Protein AF-A0A6G1LC48-F1 (afdb_monomer_lite)

pLDDT: mean 79.86, std 14.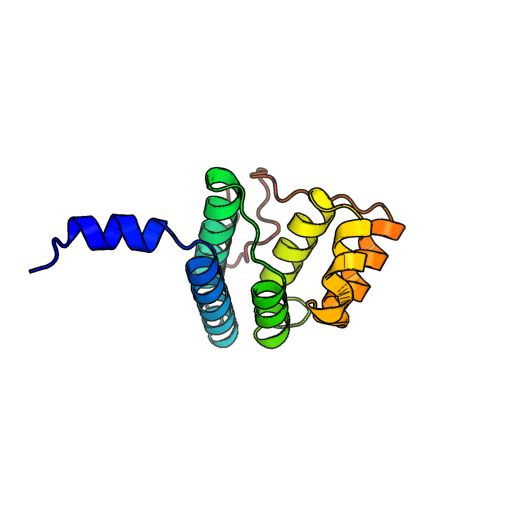96, range [42.22, 97.5]

Radius of gyration: 15.82 Å; chains: 1; bounding box: 34×45×38 Å

Structure (mmCIF, N/CA/C/O backbone):
data_AF-A0A6G1LC48-F1
#
_entry.id   AF-A0A6G1LC48-F1
#
loop_
_atom_site.group_PDB
_atom_site.id
_atom_site.type_symbol
_atom_site.label_atom_id
_atom_site.label_alt_id
_atom_site.label_comp_id
_atom_site.label_asym_id
_atom_site.label_entity_id
_atom_site.label_seq_id
_atom_site.pdbx_PDB_ins_code
_atom_site.Cartn_x
_atom_site.Cartn_y
_atom_site.Cartn_z
_atom_site.occupancy
_atom_site.B_iso_or_equiv
_atom_site.auth_seq_id
_atom_site.auth_comp_id
_atom_site.auth_asym_id
_atom_site.auth_atom_id
_atom_site.pdbx_PDB_model_num
ATOM 1 N N . MET A 1 1 ? -14.489 -32.997 -16.601 1.00 46.41 1 MET A N 1
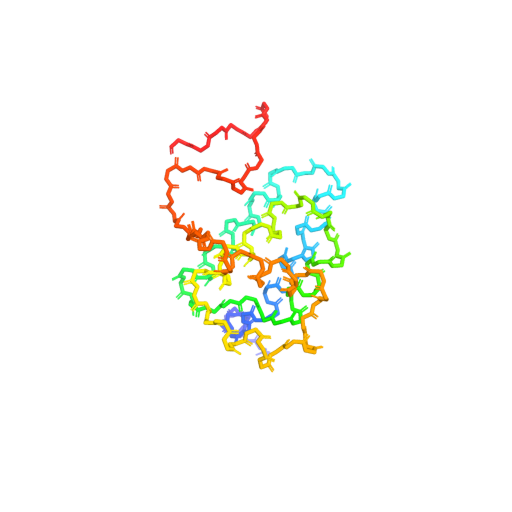ATOM 2 C CA . MET A 1 1 ? -14.779 -32.468 -15.253 1.00 46.41 1 MET A CA 1
ATOM 3 C C . MET A 1 1 ? -13.452 -32.015 -14.682 1.00 46.41 1 MET A C 1
ATOM 5 O O . MET A 1 1 ? -12.552 -32.836 -14.614 1.00 46.41 1 MET A O 1
ATOM 9 N N . MET A 1 2 ? -13.284 -30.717 -14.432 1.00 42.22 2 MET A N 1
ATOM 10 C CA . MET A 1 2 ? -12.080 -30.188 -13.779 1.00 42.22 2 MET A CA 1
ATOM 11 C C . MET A 1 2 ? -12.140 -30.540 -12.291 1.00 42.22 2 MET A C 1
ATOM 13 O O . MET A 1 2 ? -13.191 -30.349 -11.679 1.00 42.22 2 MET A O 1
ATOM 17 N N . ASN A 1 3 ? -11.050 -31.077 -11.741 1.00 51.41 3 ASN A N 1
ATOM 18 C CA . ASN A 1 3 ? -10.941 -31.376 -10.317 1.00 51.41 3 ASN A CA 1
ATOM 19 C C . ASN A 1 3 ? -10.967 -30.072 -9.517 1.00 51.41 3 ASN A C 1
ATOM 21 O O . ASN A 1 3 ? -10.304 -29.102 -9.872 1.00 51.41 3 ASN A O 1
ATOM 25 N N . VAL A 1 4 ? -11.727 -30.059 -8.425 1.00 53.50 4 VAL A N 1
ATOM 26 C CA . VAL A 1 4 ? -11.834 -28.909 -7.511 1.00 53.50 4 VAL A CA 1
ATOM 27 C C . VAL A 1 4 ? -10.473 -28.578 -6.872 1.00 53.50 4 VAL A C 1
ATOM 29 O O . VAL A 1 4 ? -10.201 -27.423 -6.572 1.00 53.50 4 VAL A O 1
ATOM 32 N N . GLU A 1 5 ? -9.581 -29.565 -6.766 1.00 51.72 5 GLU A N 1
ATOM 33 C CA . GLU A 1 5 ? -8.204 -29.402 -6.278 1.00 51.72 5 GLU A CA 1
ATOM 34 C C . GLU A 1 5 ? -7.291 -28.654 -7.276 1.00 51.72 5 GLU A C 1
ATOM 36 O O . GLU A 1 5 ? -6.430 -27.887 -6.856 1.00 51.72 5 GLU A O 1
ATOM 41 N N . ASP A 1 6 ? -7.533 -28.766 -8.591 1.00 44.66 6 ASP A N 1
ATOM 42 C CA . ASP A 1 6 ? -6.769 -28.038 -9.626 1.00 44.66 6 ASP A CA 1
ATOM 43 C C . ASP A 1 6 ? -7.159 -26.548 -9.717 1.00 44.66 6 ASP A C 1
ATOM 45 O O . ASP A 1 6 ? -6.423 -25.732 -10.283 1.00 44.66 6 ASP A O 1
ATOM 49 N N . ILE A 1 7 ? -8.336 -26.181 -9.196 1.00 51.00 7 ILE A N 1
ATOM 50 C CA . ILE A 1 7 ? -8.807 -24.789 -9.138 1.00 51.00 7 ILE A CA 1
ATOM 51 C C . ILE A 1 7 ? -8.029 -24.034 -8.051 1.00 51.00 7 ILE A C 1
ATOM 53 O O . ILE A 1 7 ? -7.533 -22.938 -8.311 1.00 51.00 7 ILE A O 1
ATOM 57 N N . ASP A 1 8 ? -7.821 -24.663 -6.891 1.00 50.53 8 ASP A N 1
ATOM 58 C CA . ASP A 1 8 ? -7.096 -24.077 -5.754 1.00 50.53 8 ASP A CA 1
ATOM 59 C C . ASP A 1 8 ? -5.601 -23.852 -6.070 1.00 50.53 8 ASP A C 1
ATOM 61 O O . ASP A 1 8 ? -4.980 -22.883 -5.629 1.00 50.53 8 ASP A O 1
ATOM 65 N N . GLU A 1 9 ? -5.005 -24.692 -6.921 1.00 47.47 9 GLU A N 1
ATOM 66 C CA . GLU A 1 9 ? -3.600 -24.548 -7.314 1.00 47.47 9 GLU A CA 1
ATOM 67 C C . GLU A 1 9 ? -3.381 -23.486 -8.407 1.00 47.47 9 GLU A C 1
ATOM 69 O O . GLU A 1 9 ? -2.336 -22.834 -8.428 1.00 47.47 9 GLU A O 1
ATOM 74 N N . LYS A 1 10 ? -4.376 -23.239 -9.273 1.00 43.09 10 LYS A N 1
ATOM 75 C CA . LYS A 1 10 ? -4.351 -22.160 -10.280 1.00 43.09 10 LYS A CA 1
ATOM 76 C C . LYS A 1 10 ? -4.722 -20.791 -9.716 1.00 43.09 10 LYS A C 1
ATOM 78 O O . LYS A 1 10 ? -4.160 -19.789 -10.156 1.00 43.09 10 LYS A O 1
ATOM 83 N N . GLU A 1 11 ? -5.594 -20.712 -8.717 1.00 46.28 11 GLU A N 1
ATOM 84 C CA . GLU A 1 11 ? -5.867 -19.446 -8.021 1.00 46.28 11 GLU A CA 1
ATOM 85 C C . GLU A 1 11 ? -4.668 -18.988 -7.171 1.00 46.28 11 GLU A C 1
ATOM 87 O O . GLU A 1 11 ? -4.404 -17.788 -7.058 1.00 46.28 11 GLU A O 1
ATOM 92 N N . ARG A 1 12 ? -3.824 -19.923 -6.707 1.00 50.62 12 ARG A N 1
ATOM 93 C CA . ARG A 1 12 ? -2.487 -19.614 -6.160 1.00 50.62 12 ARG A CA 1
ATOM 94 C C . ARG A 1 12 ? -1.494 -19.065 -7.199 1.00 50.62 12 ARG A C 1
ATOM 96 O O . ARG A 1 12 ? -0.459 -18.528 -6.807 1.00 50.62 12 ARG A O 1
ATOM 103 N N . GLN A 1 13 ? -1.766 -19.171 -8.504 1.00 53.62 13 GLN A N 1
ATOM 104 C CA . GLN A 1 13 ? -0.789 -18.865 -9.563 1.00 53.6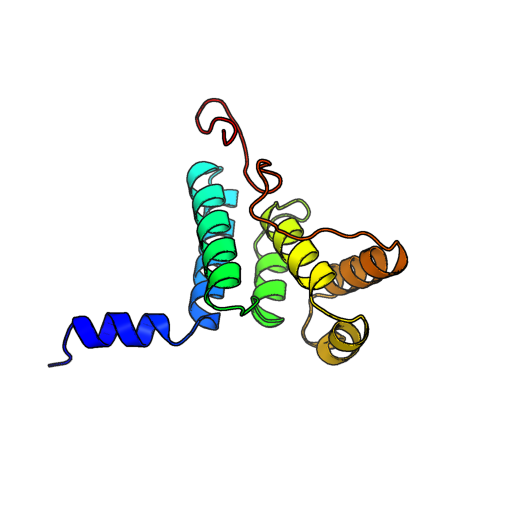2 13 GLN A CA 1
ATOM 105 C C . GLN A 1 13 ? -0.794 -17.411 -10.064 1.00 53.62 13 GLN A C 1
ATOM 107 O O . GLN A 1 13 ? 0.169 -17.021 -10.729 1.00 53.62 13 GLN A O 1
ATOM 112 N N . CYS A 1 14 ? -1.771 -16.560 -9.709 1.00 62.12 14 CYS A N 1
ATOM 113 C CA . CYS A 1 14 ? -1.751 -15.144 -10.118 1.00 62.12 14 CYS A CA 1
ATOM 114 C C . CYS A 1 14 ? -1.880 -14.149 -8.945 1.00 62.12 14 CYS A C 1
ATOM 116 O O . CYS A 1 14 ? -2.956 -13.603 -8.694 1.00 62.12 14 CYS A O 1
ATOM 118 N N . PRO A 1 15 ? -0.764 -13.839 -8.257 1.00 67.31 15 PRO A N 1
ATOM 119 C CA . PRO A 1 15 ? -0.697 -12.819 -7.204 1.00 67.31 15 PRO A CA 1
ATOM 120 C C . PRO A 1 15 ? -1.273 -11.458 -7.619 1.00 67.31 15 PRO A C 1
ATOM 122 O O . PRO A 1 15 ? -1.872 -10.772 -6.802 1.00 67.31 15 PRO A O 1
ATOM 125 N N . THR A 1 16 ? -1.189 -11.101 -8.902 1.00 71.19 16 THR A N 1
ATOM 126 C CA . THR A 1 16 ? -1.746 -9.861 -9.460 1.00 71.19 16 THR A CA 1
ATOM 127 C C . THR A 1 16 ? -3.272 -9.781 -9.335 1.00 71.19 16 THR A C 1
ATOM 129 O O . THR A 1 16 ? -3.800 -8.765 -8.884 1.00 71.19 16 THR A O 1
ATOM 132 N N . LEU A 1 17 ? -3.989 -10.863 -9.674 1.00 75.88 17 LEU A N 1
ATOM 133 C CA . LEU A 1 17 ? -5.450 -10.933 -9.521 1.00 75.88 17 LEU A CA 1
ATOM 134 C C . LEU A 1 17 ? -5.852 -10.906 -8.044 1.00 75.88 17 LEU A C 1
ATOM 136 O O . LEU A 1 17 ? -6.831 -10.258 -7.678 1.00 75.88 17 LEU A O 1
ATOM 140 N N . ARG A 1 18 ? -5.054 -11.555 -7.188 1.00 86.56 18 ARG A N 1
ATOM 141 C CA . ARG A 1 18 ? -5.290 -11.577 -5.743 1.00 86.56 18 ARG A CA 1
ATOM 142 C C . ARG A 1 18 ? -5.121 -10.192 -5.115 1.00 86.56 18 ARG A C 1
ATOM 144 O O . ARG A 1 18 ? -5.979 -9.780 -4.341 1.00 86.56 18 ARG A O 1
ATOM 151 N N . HIS A 1 19 ? -4.085 -9.441 -5.491 1.00 91.19 19 HIS A N 1
ATOM 152 C CA . HIS A 1 19 ? -3.908 -8.063 -5.025 1.00 91.19 19 HIS A CA 1
ATOM 153 C C . HIS A 1 19 ? -5.053 -7.159 -5.446 1.00 91.19 19 HIS A C 1
ATOM 155 O O . HIS A 1 19 ? -5.561 -6.407 -4.621 1.00 91.19 19 HIS A O 1
ATOM 161 N N . ARG A 1 20 ? -5.496 -7.260 -6.703 1.00 93.19 20 ARG A N 1
ATOM 162 C CA . ARG A 1 20 ? -6.646 -6.491 -7.178 1.00 93.19 20 ARG A CA 1
ATOM 163 C C . ARG A 1 20 ? -7.889 -6.748 -6.325 1.00 93.19 20 ARG A C 1
ATOM 165 O O . ARG A 1 20 ? -8.473 -5.795 -5.822 1.00 93.19 20 ARG A O 1
ATOM 172 N N . ALA A 1 21 ? -8.248 -8.016 -6.121 1.00 94.31 21 ALA A N 1
ATOM 173 C CA . ALA A 1 21 ? -9.415 -8.383 -5.323 1.00 94.31 21 ALA A CA 1
ATOM 174 C C . ALA A 1 21 ? -9.312 -7.876 -3.873 1.00 94.31 21 ALA A C 1
ATOM 176 O O . ALA A 1 21 ? -10.287 -7.368 -3.326 1.00 94.31 21 ALA A O 1
ATOM 177 N N . LEU A 1 22 ? -8.126 -7.959 -3.261 1.00 95.25 22 LEU A N 1
ATOM 178 C CA . LEU A 1 22 ? -7.893 -7.443 -1.909 1.00 95.25 22 LEU A CA 1
ATOM 179 C C . LEU A 1 22 ? -8.005 -5.915 -1.849 1.00 95.25 22 LEU A C 1
ATOM 181 O O . LEU A 1 22 ? -8.604 -5.384 -0.924 1.00 95.25 22 LEU A O 1
ATOM 185 N N . ILE A 1 23 ? -7.495 -5.190 -2.842 1.00 95.88 23 ILE A N 1
ATOM 186 C CA . ILE A 1 23 ? -7.620 -3.726 -2.901 1.00 95.88 23 ILE A CA 1
ATOM 187 C C . ILE A 1 23 ? -9.089 -3.308 -3.032 1.00 95.88 23 ILE A C 1
ATOM 189 O O . ILE A 1 23 ? -9.545 -2.418 -2.313 1.00 95.88 23 ILE A O 1
ATOM 193 N N . GLU A 1 24 ? -9.843 -3.971 -3.910 1.00 96.62 24 GLU A N 1
ATOM 194 C CA . GLU A 1 24 ? -11.277 -3.725 -4.087 1.00 96.62 24 GLU A CA 1
ATOM 195 C C . GLU A 1 24 ? -12.060 -4.041 -2.799 1.00 96.62 24 GLU A C 1
ATOM 197 O O . GLU A 1 24 ? -12.915 -3.254 -2.384 1.00 96.62 24 GLU A O 1
ATOM 202 N N . LEU A 1 25 ? -11.722 -5.143 -2.117 1.00 97.38 25 LEU A N 1
ATOM 203 C CA . LEU A 1 25 ? -12.316 -5.529 -0.835 1.00 97.38 25 LEU A CA 1
ATOM 204 C C . LEU A 1 25 ? -12.009 -4.513 0.271 1.00 97.38 25 LEU A C 1
ATOM 206 O O . LEU A 1 25 ? -12.909 -4.138 1.024 1.00 97.38 25 LEU A O 1
ATOM 210 N N . TYR A 1 26 ? -10.768 -4.027 0.345 1.00 97.50 26 TYR A N 1
ATOM 211 C CA . TYR A 1 26 ? -10.377 -2.991 1.297 1.00 97.50 26 TYR A CA 1
ATOM 212 C C . TYR A 1 26 ? -11.188 -1.713 1.077 1.00 97.50 26 TYR A C 1
ATOM 214 O O . TYR A 1 26 ? -11.744 -1.161 2.025 1.00 97.50 26 TYR A O 1
ATOM 222 N N . ALA A 1 27 ? -11.284 -1.248 -0.171 1.00 96.94 27 ALA A N 1
ATOM 223 C CA . ALA A 1 27 ? -12.032 -0.042 -0.512 1.00 96.94 27 ALA A CA 1
ATOM 224 C C . ALA A 1 27 ? -13.527 -0.180 -0.185 1.00 96.94 27 ALA A C 1
ATOM 226 O O . ALA A 1 27 ? -14.154 0.759 0.312 1.00 96.94 27 ALA A O 1
ATOM 227 N N . LEU A 1 28 ? -14.099 -1.366 -0.416 1.00 97.44 28 LEU A N 1
ATOM 228 C CA . LEU A 1 28 ? -15.468 -1.674 -0.018 1.00 97.44 28 LEU A CA 1
ATOM 229 C C . LEU A 1 28 ? -15.632 -1.575 1.504 1.00 97.44 28 LEU A C 1
ATOM 231 O O . LEU A 1 28 ? -16.544 -0.904 1.982 1.00 97.44 28 LEU A O 1
ATOM 235 N N . ALA A 1 29 ? -14.727 -2.195 2.259 1.00 96.50 29 ALA A N 1
ATOM 236 C CA . ALA A 1 29 ? -14.731 -2.167 3.715 1.00 96.50 29 ALA A CA 1
ATOM 237 C C . ALA A 1 29 ? -14.562 -0.740 4.272 1.00 96.50 29 ALA A C 1
ATOM 239 O O . ALA A 1 29 ? -15.276 -0.357 5.197 1.00 96.50 29 ALA A O 1
ATOM 240 N N . GLU A 1 30 ? -13.700 0.082 3.664 1.00 95.44 30 GLU A N 1
ATOM 241 C CA . GLU A 1 30 ? -13.542 1.506 3.996 1.00 95.44 30 GLU A CA 1
ATOM 242 C C . GLU A 1 30 ? -14.856 2.272 3.807 1.00 95.44 30 GLU A C 1
ATOM 244 O O . GLU A 1 30 ? -15.279 3.011 4.696 1.00 95.44 30 GLU A O 1
ATOM 249 N N . LYS A 1 31 ? -15.558 2.037 2.693 1.00 96.06 31 LYS A N 1
ATOM 250 C CA . LYS A 1 31 ? -16.845 2.679 2.398 1.00 96.06 31 LYS A CA 1
ATOM 251 C C . LYS A 1 31 ? -17.950 2.311 3.395 1.00 96.06 31 LYS A C 1
ATOM 253 O O . LYS A 1 31 ? -18.807 3.148 3.672 1.00 96.06 31 LYS A O 1
ATOM 258 N N . TYR A 1 32 ? -17.946 1.084 3.917 1.00 96.19 32 TYR A N 1
ATOM 259 C CA . TYR A 1 32 ? -18.913 0.624 4.922 1.00 96.19 32 TYR A CA 1
ATOM 260 C C . TYR A 1 32 ? -18.460 0.856 6.371 1.00 96.19 32 TYR A C 1
ATOM 262 O O . TYR A 1 32 ? -19.222 0.573 7.292 1.00 96.19 32 TYR A O 1
ATOM 270 N N . GLY A 1 33 ? -17.249 1.379 6.591 1.00 93.38 33 GLY A N 1
ATOM 271 C CA . GLY A 1 33 ? -16.693 1.568 7.932 1.00 93.38 33 GLY A CA 1
ATOM 272 C C . GLY A 1 33 ? -16.317 0.263 8.644 1.00 93.38 33 GLY A C 1
ATOM 273 O O . GLY A 1 33 ? -16.156 0.261 9.862 1.00 93.38 33 GLY A O 1
ATOM 274 N N . ASP A 1 34 ? -16.148 -0.842 7.914 1.00 94.12 34 ASP A N 1
ATOM 275 C CA . ASP A 1 34 ? -15.795 -2.146 8.479 1.00 94.12 34 ASP A CA 1
ATOM 276 C C . ASP A 1 34 ? -14.280 -2.215 8.741 1.00 94.12 34 ASP A C 1
ATOM 278 O O . ASP A 1 34 ? -13.461 -2.495 7.860 1.00 94.12 34 ASP A O 1
ATOM 282 N N . SER A 1 35 ? -13.872 -1.886 9.969 1.00 92.44 35 SER A N 1
ATOM 283 C CA . SER A 1 35 ? -12.465 -1.944 10.388 1.00 92.44 35 SER A CA 1
ATOM 284 C C . SER A 1 35 ? -11.930 -3.375 10.482 1.00 92.44 35 SER A C 1
ATOM 286 O O . SER A 1 35 ? -10.755 -3.598 10.195 1.00 92.44 35 SER A O 1
ATOM 288 N N . ARG A 1 36 ? -12.772 -4.363 10.819 1.00 90.75 36 ARG A N 1
ATOM 289 C CA . ARG A 1 36 ? -12.364 -5.776 10.896 1.00 90.75 36 ARG A CA 1
ATOM 290 C C . ARG A 1 36 ? -11.963 -6.293 9.528 1.00 90.75 36 ARG A C 1
ATOM 292 O O . ARG A 1 36 ? -10.891 -6.876 9.386 1.00 90.75 36 ARG A O 1
ATOM 299 N N . LEU A 1 37 ? -12.794 -6.035 8.523 1.00 93.56 37 LEU A N 1
ATOM 300 C CA . LEU A 1 37 ? -12.531 -6.461 7.157 1.00 93.56 37 LEU A CA 1
ATOM 301 C C . LEU A 1 37 ? -11.336 -5.718 6.549 1.00 93.56 37 LEU A C 1
ATOM 303 O O . LEU A 1 37 ? -10.508 -6.347 5.889 1.00 93.56 37 LEU A O 1
ATOM 307 N N . ARG A 1 38 ? -11.178 -4.413 6.819 1.00 94.44 38 ARG A N 1
ATOM 308 C CA . ARG A 1 38 ? -9.972 -3.664 6.416 1.00 94.44 38 ARG A CA 1
ATOM 309 C C . ARG A 1 38 ? -8.700 -4.265 7.000 1.00 94.44 38 ARG A C 1
ATOM 311 O O . ARG A 1 38 ? -7.740 -4.469 6.260 1.00 94.44 38 ARG A O 1
ATOM 318 N N . ASN A 1 39 ? -8.704 -4.592 8.291 1.00 91.88 39 ASN A N 1
ATOM 319 C CA . ASN A 1 39 ? -7.543 -5.184 8.951 1.00 91.88 39 ASN A CA 1
ATOM 320 C C . ASN A 1 39 ? -7.233 -6.580 8.405 1.00 91.88 39 ASN A C 1
ATOM 322 O O . ASN A 1 39 ? -6.107 -6.827 7.992 1.00 91.88 39 ASN A O 1
ATOM 326 N N . ALA A 1 40 ? -8.243 -7.445 8.275 1.00 91.25 40 ALA A N 1
ATOM 327 C CA . ALA A 1 40 ? -8.063 -8.770 7.682 1.00 91.25 40 ALA A CA 1
ATOM 328 C C . ALA A 1 40 ? -7.520 -8.697 6.243 1.00 91.25 40 ALA A C 1
ATOM 330 O O . ALA A 1 40 ? -6.721 -9.533 5.820 1.00 91.25 40 ALA A O 1
ATOM 331 N N . THR A 1 41 ? -7.931 -7.683 5.480 1.00 93.81 41 THR A N 1
ATOM 332 C CA . THR A 1 41 ? -7.430 -7.459 4.120 1.00 93.81 41 THR A CA 1
ATOM 333 C C . THR A 1 41 ? -5.967 -7.011 4.122 1.00 93.81 41 THR A C 1
ATOM 335 O O . THR A 1 41 ? -5.182 -7.504 3.315 1.00 93.81 41 THR A O 1
ATOM 338 N N . ILE A 1 42 ? -5.578 -6.129 5.049 1.00 92.00 42 ILE A N 1
ATOM 339 C CA . ILE A 1 42 ? -4.177 -5.736 5.260 1.00 92.00 42 ILE A CA 1
ATOM 340 C C . ILE A 1 42 ? -3.318 -6.949 5.623 1.00 92.00 42 ILE A C 1
ATOM 342 O O . ILE A 1 42 ? -2.268 -7.134 5.009 1.00 92.00 42 ILE A O 1
ATOM 346 N N . ASP A 1 43 ? -3.778 -7.791 6.552 1.00 89.12 43 ASP A N 1
ATOM 347 C CA . ASP A 1 43 ? -3.080 -9.020 6.938 1.00 89.12 43 ASP A CA 1
ATOM 348 C C . ASP A 1 43 ? -2.830 -9.918 5.721 1.00 89.12 43 ASP A C 1
ATOM 350 O O . ASP A 1 43 ? -1.704 -10.354 5.493 1.00 89.12 43 ASP A O 1
ATOM 354 N N . ASN A 1 44 ? -3.850 -10.119 4.880 1.00 89.31 44 ASN A N 1
ATOM 355 C CA . ASN A 1 44 ? -3.729 -10.924 3.663 1.00 89.31 44 ASN A CA 1
ATOM 356 C C . ASN A 1 44 ? -2.734 -10.332 2.655 1.00 89.31 44 ASN A C 1
ATOM 358 O O . ASN A 1 44 ? -1.990 -11.081 2.023 1.00 89.31 44 ASN A O 1
ATOM 362 N N . ILE A 1 45 ? -2.705 -9.006 2.488 1.00 89.88 45 ILE A N 1
ATOM 363 C CA . ILE A 1 45 ? -1.719 -8.348 1.620 1.00 89.88 45 ILE A CA 1
ATOM 364 C C . ILE A 1 45 ? -0.313 -8.585 2.179 1.00 89.88 45 ILE A C 1
ATOM 366 O O . ILE A 1 45 ? 0.545 -9.092 1.464 1.00 89.88 45 ILE A O 1
ATOM 370 N N . ILE A 1 46 ? -0.084 -8.301 3.466 1.00 86.69 46 ILE A N 1
ATOM 371 C CA . ILE A 1 46 ? 1.219 -8.506 4.119 1.00 86.69 46 ILE A CA 1
ATOM 372 C C . ILE A 1 46 ? 1.662 -9.971 4.023 1.00 86.69 46 ILE A C 1
ATOM 374 O O . ILE A 1 46 ? 2.844 -10.237 3.799 1.00 86.69 46 ILE A O 1
ATOM 378 N N . GLU A 1 47 ? 0.737 -10.916 4.176 1.00 84.50 47 GLU A N 1
ATOM 379 C CA . GLU A 1 47 ? 1.002 -12.345 4.047 1.00 84.50 47 GLU A CA 1
ATOM 380 C C . GLU A 1 47 ? 1.493 -12.691 2.635 1.00 84.50 47 GLU A C 1
ATOM 382 O O . GLU A 1 47 ? 2.559 -13.297 2.486 1.00 84.50 47 GLU A O 1
ATOM 387 N N . ILE A 1 48 ? 0.784 -12.249 1.590 1.00 83.75 48 ILE A N 1
ATOM 388 C CA . ILE A 1 48 ? 1.209 -12.467 0.199 1.00 83.75 48 ILE A CA 1
ATOM 389 C C . ILE A 1 48 ? 2.597 -11.867 -0.031 1.00 83.75 48 ILE A C 1
ATOM 391 O O . ILE A 1 48 ? 3.459 -12.535 -0.601 1.00 83.75 48 ILE A O 1
ATOM 395 N N . GLU A 1 49 ? 2.860 -10.664 0.475 1.00 81.31 49 GLU A N 1
ATOM 396 C CA . GLU A 1 49 ? 4.174 -10.036 0.345 1.00 81.31 49 GLU A CA 1
ATOM 397 C C . GLU A 1 49 ? 5.282 -10.830 1.035 1.00 81.31 49 GLU A C 1
ATOM 399 O O . GLU A 1 49 ? 6.349 -11.070 0.462 1.00 81.31 49 GLU A O 1
ATOM 404 N N . CYS A 1 50 ? 5.040 -11.270 2.268 1.00 79.31 50 CYS A N 1
ATOM 405 C CA . CYS A 1 50 ? 6.038 -11.985 3.053 1.00 79.31 50 CYS A CA 1
ATOM 406 C C . CYS A 1 50 ? 6.345 -13.368 2.467 1.00 79.31 50 CYS A C 1
ATOM 408 O O . CYS A 1 50 ? 7.512 -13.771 2.442 1.00 79.31 50 CYS A O 1
ATOM 410 N N . PHE A 1 51 ? 5.326 -14.086 1.984 1.00 76.62 51 PHE A N 1
ATOM 411 C CA . PHE A 1 51 ? 5.479 -15.454 1.489 1.00 76.62 51 PHE A CA 1
ATOM 412 C C . PHE A 1 51 ? 5.810 -15.524 -0.003 1.00 76.62 51 PHE A C 1
ATOM 414 O O . PHE A 1 51 ? 6.710 -16.271 -0.392 1.00 76.62 51 PHE A O 1
ATOM 421 N N . ALA A 1 52 ? 5.126 -14.748 -0.844 1.00 74.12 52 ALA A N 1
ATOM 422 C CA . ALA A 1 52 ? 5.323 -14.772 -2.292 1.00 74.12 52 ALA A CA 1
ATOM 423 C C . ALA A 1 52 ? 6.421 -13.811 -2.771 1.00 74.12 52 ALA A C 1
ATOM 425 O O . ALA A 1 52 ? 6.880 -13.957 -3.905 1.00 74.12 52 ALA A O 1
ATOM 426 N N . LYS A 1 53 ? 6.862 -12.855 -1.933 1.00 75.19 53 LYS A N 1
ATOM 427 C CA . LYS A 1 53 ? 7.831 -11.800 -2.293 1.00 75.19 53 LYS A CA 1
ATOM 428 C C . LYS A 1 53 ? 7.436 -11.052 -3.570 1.00 75.19 53 LYS A C 1
ATOM 430 O O . LYS A 1 53 ? 8.286 -10.772 -4.417 1.00 75.19 53 LYS A O 1
ATOM 435 N N . ARG A 1 54 ? 6.141 -10.798 -3.748 1.00 77.75 54 ARG A N 1
ATOM 436 C CA . ARG A 1 54 ? 5.598 -10.121 -4.925 1.00 77.75 54 ARG A CA 1
ATOM 437 C C . ARG A 1 54 ? 4.706 -8.986 -4.479 1.00 77.75 54 ARG A C 1
ATOM 439 O O . ARG A 1 54 ? 3.629 -9.288 -3.997 1.00 77.75 54 ARG A O 1
ATOM 446 N N . PHE A 1 55 ? 5.139 -7.766 -4.779 1.00 80.62 55 PHE A N 1
ATOM 447 C CA . PHE A 1 55 ? 4.410 -6.531 -4.512 1.00 80.62 55 PHE A CA 1
ATOM 448 C C . PHE A 1 55 ? 3.226 -6.338 -5.467 1.00 80.62 55 PHE A C 1
ATOM 450 O O . PHE A 1 55 ? 3.259 -6.861 -6.593 1.00 80.62 55 PHE A O 1
ATOM 457 N N . PRO A 1 56 ? 2.181 -5.580 -5.081 1.00 86.50 56 PRO A N 1
ATOM 458 C CA . PRO A 1 56 ? 1.130 -5.187 -6.009 1.00 86.50 56 PRO A CA 1
ATOM 459 C C . PRO A 1 56 ? 1.765 -4.286 -7.058 1.00 86.50 56 PRO A C 1
ATOM 461 O O . PRO A 1 56 ? 2.419 -3.325 -6.684 1.00 86.50 56 PRO A O 1
ATOM 464 N N . GLY A 1 57 ? 1.603 -4.594 -8.344 1.00 86.56 57 GLY A N 1
ATOM 465 C CA . GLY A 1 57 ? 2.242 -3.833 -9.416 1.00 86.56 57 GLY A CA 1
ATOM 466 C C . GLY A 1 57 ? 1.685 -2.410 -9.570 1.00 86.56 57 GLY A C 1
ATOM 467 O O . GLY A 1 57 ? 0.698 -2.057 -8.916 1.00 86.56 57 GLY A O 1
ATOM 468 N N . PRO A 1 58 ? 2.265 -1.598 -10.477 1.00 85.75 58 PRO A N 1
ATOM 469 C CA . PRO A 1 58 ? 1.851 -0.210 -10.701 1.00 85.75 58 PRO A CA 1
ATOM 470 C C . PRO A 1 58 ? 0.342 -0.034 -10.920 1.00 85.75 58 PRO A C 1
ATOM 472 O O . PRO A 1 58 ? -0.274 0.827 -10.298 1.00 85.75 58 PRO A O 1
ATOM 475 N N . GLU A 1 59 ? -0.278 -0.917 -11.711 1.00 87.81 59 GLU A N 1
ATOM 476 C CA . GLU A 1 59 ? -1.726 -0.913 -11.955 1.00 87.81 59 GLU A CA 1
ATOM 477 C C . GLU A 1 59 ? -2.528 -1.092 -10.655 1.00 87.81 59 GLU A C 1
ATOM 479 O O . GLU A 1 59 ? -3.504 -0.382 -10.412 1.00 87.81 59 GLU A O 1
ATOM 484 N N . GLN A 1 60 ? -2.110 -2.017 -9.787 1.00 90.81 60 GLN A N 1
ATOM 485 C CA . GLN A 1 60 ? -2.778 -2.269 -8.511 1.00 90.81 60 GLN A CA 1
ATOM 486 C C . GLN A 1 60 ? -2.582 -1.095 -7.545 1.00 90.81 60 GLN A C 1
ATOM 488 O O . GLN A 1 60 ? -3.526 -0.687 -6.871 1.00 90.81 60 GLN A O 1
ATOM 493 N N . VAL A 1 61 ? -1.393 -0.493 -7.510 1.00 90.69 61 VAL A N 1
ATOM 494 C CA . VAL A 1 61 ? -1.149 0.729 -6.731 1.00 90.69 61 VAL A CA 1
ATOM 495 C C . VAL A 1 61 ? -2.033 1.877 -7.221 1.00 90.69 61 VAL A C 1
ATOM 497 O O . VAL A 1 61 ? -2.675 2.549 -6.413 1.00 90.69 61 VAL A O 1
ATOM 500 N N . GLY A 1 62 ? -2.124 2.067 -8.539 1.00 89.69 62 GLY A N 1
ATOM 501 C CA . GLY A 1 62 ? -3.013 3.046 -9.156 1.00 89.69 62 GLY A CA 1
ATOM 502 C C . GLY A 1 62 ? -4.471 2.811 -8.764 1.00 89.69 62 GLY A C 1
ATOM 503 O O . GLY A 1 62 ? -5.156 3.748 -8.354 1.00 89.69 62 GLY A O 1
ATOM 504 N N . LEU A 1 63 ? -4.921 1.554 -8.788 1.00 92.00 63 LEU A N 1
ATOM 505 C CA . LEU A 1 63 ? -6.259 1.173 -8.343 1.00 92.00 63 LEU A CA 1
ATOM 506 C C . LEU A 1 63 ? -6.497 1.533 -6.868 1.00 92.00 63 LEU A C 1
ATOM 508 O O . LEU A 1 63 ? -7.508 2.155 -6.542 1.00 92.00 63 LEU A O 1
ATOM 512 N N . ALA A 1 64 ? -5.554 1.219 -5.976 1.00 93.56 64 ALA A N 1
ATOM 513 C CA . ALA A 1 64 ? -5.656 1.582 -4.563 1.00 93.56 64 ALA A CA 1
ATOM 514 C C . ALA A 1 64 ? -5.752 3.105 -4.377 1.00 93.56 64 ALA A C 1
ATOM 516 O O . ALA A 1 64 ? -6.586 3.581 -3.600 1.00 93.56 64 ALA A O 1
ATOM 517 N N . CYS A 1 65 ? -4.970 3.881 -5.134 1.00 92.12 65 CYS A N 1
ATOM 518 C CA . CYS A 1 65 ? -5.036 5.342 -5.138 1.00 92.12 65 CYS A CA 1
ATOM 519 C C . CYS A 1 65 ? -6.327 5.921 -5.739 1.00 92.12 65 CYS A C 1
ATOM 521 O O . CYS A 1 65 ? -6.666 7.067 -5.448 1.00 92.12 65 CYS A O 1
ATOM 523 N N . GLN A 1 66 ? -7.067 5.170 -6.548 1.00 92.50 66 GLN A N 1
ATOM 524 C CA . GLN A 1 66 ? -8.363 5.614 -7.067 1.00 92.50 66 GLN A CA 1
ATOM 525 C C . GLN A 1 66 ? -9.513 5.263 -6.120 1.00 92.50 66 GLN A C 1
ATOM 527 O O . GLN A 1 66 ? -10.455 6.039 -5.982 1.00 92.50 66 GLN A O 1
ATOM 532 N N . MET A 1 67 ? -9.445 4.099 -5.470 1.00 95.00 67 MET A N 1
ATOM 533 C CA . MET A 1 67 ? -10.586 3.534 -4.745 1.00 95.00 67 MET A CA 1
ATOM 534 C C . MET A 1 67 ? -10.648 3.885 -3.255 1.00 95.00 67 MET A C 1
ATOM 536 O O . MET A 1 67 ? -11.718 3.793 -2.659 1.00 95.00 67 MET A O 1
ATOM 540 N N . THR A 1 68 ? -9.526 4.259 -2.642 1.00 94.88 68 THR A N 1
ATOM 541 C CA . THR A 1 68 ? -9.446 4.529 -1.192 1.00 94.88 68 THR A CA 1
ATOM 542 C C . THR A 1 68 ? -9.339 6.023 -0.894 1.00 94.88 68 THR A C 1
ATOM 544 O O . THR A 1 68 ? -9.166 6.823 -1.811 1.00 94.88 68 THR A O 1
ATOM 547 N N . SER A 1 69 ? -9.404 6.449 0.369 1.00 93.00 69 SER A N 1
ATOM 548 C CA . SER A 1 69 ? -9.111 7.848 0.722 1.00 93.00 69 SER A CA 1
ATOM 549 C C . SER A 1 69 ? -7.606 8.165 0.676 1.00 93.00 69 SER A C 1
ATOM 551 O O . SER A 1 69 ? -6.764 7.282 0.821 1.00 93.00 69 SER A O 1
ATOM 553 N N . GLN A 1 70 ? -7.234 9.447 0.535 1.00 88.06 70 GLN A N 1
ATOM 554 C CA . GLN A 1 70 ? -5.822 9.884 0.564 1.00 88.06 70 GLN A CA 1
ATOM 555 C C . GLN A 1 70 ? -5.083 9.511 1.861 1.00 88.06 70 GLN A C 1
ATOM 557 O O . GLN A 1 70 ? -3.860 9.443 1.864 1.00 88.06 70 GLN A O 1
ATOM 562 N N . ARG A 1 71 ? -5.815 9.282 2.959 1.00 86.94 71 ARG A N 1
ATOM 563 C CA . ARG A 1 71 ? -5.269 8.906 4.273 1.00 86.94 71 ARG A CA 1
ATOM 564 C C . ARG A 1 71 ? -5.507 7.433 4.609 1.00 86.94 71 ARG A C 1
ATOM 566 O O . ARG A 1 71 ? -5.470 7.062 5.775 1.00 86.94 71 ARG A O 1
ATOM 573 N N . SER A 1 72 ? -5.797 6.614 3.603 1.00 92.12 72 SER A N 1
ATOM 574 C CA . SER A 1 72 ? -6.045 5.191 3.784 1.00 92.12 72 SER A CA 1
ATOM 575 C C . SER A 1 72 ? -4.787 4.469 4.267 1.00 92.12 72 SER A C 1
ATOM 577 O O . SER A 1 72 ? -3.712 4.613 3.675 1.00 92.12 72 SER A O 1
ATOM 579 N N . ASN A 1 73 ? -4.937 3.630 5.296 1.00 92.94 73 ASN A N 1
ATOM 580 C CA . ASN A 1 73 ? -3.838 2.810 5.810 1.00 92.94 73 ASN A CA 1
ATOM 581 C C . ASN A 1 73 ? -3.290 1.857 4.737 1.00 92.94 73 ASN A C 1
ATOM 583 O O . ASN A 1 73 ? -2.107 1.521 4.765 1.00 92.94 73 ASN A O 1
ATOM 587 N N . LEU A 1 74 ? -4.120 1.454 3.764 1.00 93.25 74 LEU A N 1
ATOM 588 C CA . LEU A 1 74 ? -3.671 0.655 2.626 1.00 93.25 74 LEU A CA 1
ATOM 589 C C . LEU A 1 74 ? -2.659 1.421 1.764 1.00 93.25 74 LEU A C 1
ATOM 591 O O . LEU A 1 74 ? -1.624 0.866 1.404 1.00 93.25 74 LEU A O 1
ATOM 595 N N . ARG A 1 75 ? -2.908 2.701 1.458 1.00 92.31 75 ARG A N 1
ATOM 596 C CA . ARG A 1 75 ? -1.947 3.512 0.690 1.00 92.31 75 ARG A CA 1
ATOM 597 C C . ARG A 1 75 ? -0.634 3.666 1.442 1.00 92.31 75 ARG A C 1
ATOM 599 O O . ARG A 1 75 ? 0.426 3.525 0.841 1.00 92.31 75 ARG A O 1
ATOM 606 N N . GLU A 1 76 ? -0.705 3.900 2.752 1.00 90.69 76 GLU A N 1
ATOM 607 C CA . GLU A 1 76 ? 0.485 4.029 3.593 1.00 90.69 76 GLU A CA 1
ATOM 608 C C . GLU A 1 76 ? 1.303 2.729 3.640 1.00 90.69 76 GLU A C 1
ATOM 610 O O . GLU A 1 76 ? 2.533 2.777 3.571 1.00 90.69 76 GLU A O 1
ATOM 615 N N . LEU A 1 77 ? 0.632 1.574 3.690 1.00 90.44 77 LEU A N 1
ATOM 616 C CA . LEU A 1 77 ? 1.260 0.257 3.605 1.00 90.44 77 LEU A CA 1
ATOM 617 C C . LEU A 1 77 ? 2.002 0.070 2.273 1.00 90.44 77 LEU A C 1
ATOM 619 O O . LEU A 1 77 ? 3.179 -0.293 2.271 1.00 90.44 77 LEU A O 1
ATOM 623 N N . LEU A 1 78 ? 1.335 0.343 1.145 1.00 90.19 78 LEU A N 1
ATOM 624 C CA . LEU A 1 78 ? 1.931 0.224 -0.192 1.00 90.19 78 LEU A CA 1
ATOM 625 C C . LEU A 1 78 ? 3.124 1.170 -0.355 1.00 90.19 78 LEU A C 1
ATOM 627 O O . LEU A 1 78 ? 4.187 0.764 -0.821 1.00 90.19 78 LEU A O 1
ATOM 631 N N . ALA A 1 79 ? 2.969 2.413 0.092 1.00 88.56 79 ALA A N 1
ATOM 632 C CA . ALA A 1 79 ? 4.020 3.417 0.117 1.00 88.56 79 ALA A CA 1
ATOM 633 C C . ALA A 1 79 ? 5.259 2.943 0.896 1.00 88.56 79 ALA A C 1
ATOM 635 O O . ALA A 1 79 ? 6.389 3.107 0.437 1.00 88.56 79 ALA A O 1
ATOM 636 N N . ASP A 1 80 ? 5.068 2.322 2.061 1.00 86.75 80 ASP A N 1
ATOM 637 C CA . ASP A 1 80 ? 6.161 1.779 2.869 1.00 86.75 80 ASP A CA 1
ATOM 638 C C . ASP A 1 80 ? 6.829 0.554 2.217 1.00 86.75 80 ASP A C 1
ATOM 640 O O . ASP A 1 80 ? 8.062 0.459 2.219 1.00 86.75 80 ASP A O 1
ATOM 644 N N . PHE A 1 81 ? 6.062 -0.348 1.593 1.00 84.81 81 PHE A N 1
ATOM 645 C CA . PHE A 1 81 ? 6.630 -1.454 0.811 1.00 84.81 81 PHE A CA 1
ATOM 646 C C . PHE A 1 81 ? 7.552 -0.928 -0.291 1.00 84.81 81 PHE A C 1
ATOM 648 O O . PHE A 1 81 ? 8.752 -1.219 -0.309 1.00 84.81 81 PHE A O 1
ATOM 655 N N . TYR A 1 82 ? 7.021 -0.074 -1.155 1.00 84.81 82 TYR A N 1
ATOM 656 C CA . TYR A 1 82 ? 7.759 0.490 -2.276 1.00 84.81 82 TYR A CA 1
ATOM 657 C C . TYR A 1 82 ? 8.978 1.295 -1.830 1.00 84.81 82 TYR A C 1
ATOM 659 O O . TYR A 1 82 ? 10.077 1.152 -2.371 1.00 84.81 82 TYR A O 1
ATOM 667 N N . ASN A 1 83 ? 8.835 2.087 -0.773 1.00 84.19 83 ASN A N 1
ATOM 668 C CA . ASN A 1 83 ? 9.943 2.852 -0.235 1.00 84.19 83 ASN A CA 1
ATOM 669 C C . ASN A 1 83 ? 11.032 1.975 0.419 1.00 84.19 83 ASN A C 1
ATOM 671 O O . ASN A 1 83 ? 12.200 2.368 0.450 1.00 84.19 83 ASN A O 1
ATOM 675 N N . SER A 1 84 ? 10.701 0.781 0.909 1.00 77.44 84 SER A N 1
ATOM 676 C CA . SER A 1 84 ? 11.686 -0.139 1.489 1.00 77.44 84 SER A CA 1
ATOM 677 C C . SER A 1 84 ? 12.445 -0.971 0.469 1.00 77.44 84 SER A C 1
ATOM 679 O O . SER A 1 84 ? 13.632 -1.235 0.672 1.00 77.44 84 SER A O 1
ATOM 681 N N . PHE A 1 85 ? 11.772 -1.404 -0.593 1.00 71.19 85 PHE A N 1
ATOM 682 C CA . PHE A 1 85 ? 12.312 -2.420 -1.493 1.00 71.19 85 PHE A CA 1
ATOM 683 C C . PHE A 1 85 ? 12.772 -1.851 -2.831 1.00 71.19 85 PHE A C 1
ATOM 685 O O . PHE A 1 85 ? 13.789 -2.307 -3.354 1.00 71.19 85 PHE A O 1
ATOM 692 N N . GLU A 1 86 ? 12.111 -0.810 -3.337 1.00 77.50 86 GLU A N 1
ATOM 693 C CA . GLU A 1 86 ? 12.424 -0.283 -4.659 1.00 77.50 86 GLU A CA 1
ATOM 694 C C . GLU A 1 86 ? 13.454 0.841 -4.628 1.00 77.50 86 GLU A C 1
ATOM 696 O O . GLU A 1 86 ? 13.503 1.691 -3.729 1.00 77.50 86 GLU A O 1
ATOM 701 N N . LYS A 1 87 ? 14.321 0.849 -5.641 1.00 76.38 87 LYS A N 1
ATOM 702 C CA . LYS A 1 87 ? 15.285 1.933 -5.860 1.00 76.38 87 LYS A CA 1
ATOM 703 C C . LYS A 1 87 ? 14.572 3.123 -6.489 1.00 76.38 87 LYS A C 1
ATOM 705 O O . LYS A 1 87 ? 13.589 2.949 -7.195 1.00 76.38 87 LYS A O 1
ATOM 710 N N . LEU A 1 88 ? 15.128 4.325 -6.316 1.00 75.69 88 LEU A N 1
ATOM 711 C CA . LEU A 1 88 ? 14.609 5.525 -6.986 1.00 75.69 88 LEU A CA 1
ATOM 712 C C . LEU A 1 88 ? 14.445 5.308 -8.503 1.00 75.69 88 LEU A C 1
ATOM 714 O O . LEU A 1 88 ? 13.445 5.728 -9.067 1.00 75.69 88 LEU A O 1
ATOM 718 N N . GLN A 1 89 ? 15.383 4.583 -9.125 1.00 78.06 89 GLN A N 1
ATOM 719 C CA . GLN A 1 89 ? 15.341 4.253 -10.550 1.00 78.06 89 GLN A CA 1
ATOM 720 C C . GLN A 1 89 ? 14.074 3.494 -10.962 1.00 78.06 89 GLN A C 1
ATOM 722 O O . GLN A 1 89 ? 13.510 3.810 -11.997 1.00 78.06 89 GLN A O 1
ATOM 727 N N . TRP A 1 90 ? 13.581 2.562 -10.139 1.00 83.25 90 TRP A N 1
ATOM 728 C CA . TRP A 1 90 ? 12.367 1.811 -10.465 1.00 83.25 90 TRP A CA 1
ATOM 729 C C . TRP A 1 90 ? 11.160 2.742 -10.630 1.00 83.25 90 TRP A C 1
ATOM 731 O O . TRP A 1 90 ? 10.381 2.575 -11.560 1.00 83.25 90 TRP A O 1
ATOM 741 N N . PHE A 1 91 ? 11.040 3.767 -9.778 1.00 81.19 91 PHE A N 1
ATOM 742 C CA . PHE A 1 91 ? 9.962 4.754 -9.897 1.00 81.19 91 PHE A CA 1
ATOM 743 C C . PHE A 1 91 ? 10.097 5.604 -11.159 1.00 81.19 91 PHE A C 1
ATOM 745 O O . PHE A 1 91 ? 9.085 5.926 -11.766 1.00 81.19 91 PHE A O 1
ATOM 752 N N . LEU A 1 92 ? 11.326 5.955 -11.555 1.00 83.00 92 LEU A N 1
ATOM 753 C CA . LEU A 1 92 ? 11.573 6.679 -12.807 1.00 83.00 92 LEU A CA 1
ATOM 754 C C . LEU A 1 92 ? 11.163 5.835 -14.020 1.00 83.00 92 LEU A C 1
ATOM 756 O O . LEU A 1 92 ? 10.548 6.358 -14.943 1.00 83.00 92 LEU A O 1
ATOM 760 N N . ASP A 1 93 ? 11.461 4.535 -13.985 1.00 84.69 93 ASP A N 1
ATOM 761 C CA . ASP A 1 93 ? 11.167 3.601 -15.076 1.00 84.69 93 ASP A CA 1
ATOM 762 C C . A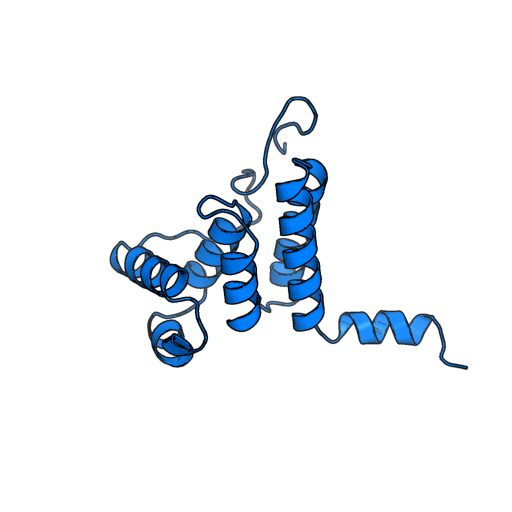SP A 1 93 ? 9.659 3.316 -15.230 1.00 84.69 93 ASP A C 1
ATOM 764 O O . ASP A 1 93 ? 9.223 2.952 -16.316 1.00 84.69 93 ASP A O 1
ATOM 768 N N . HIS A 1 94 ? 8.867 3.508 -14.167 1.00 83.62 94 HIS A N 1
ATOM 769 C CA . HIS A 1 94 ? 7.418 3.248 -14.137 1.00 83.62 94 HIS A CA 1
ATOM 770 C C . HIS A 1 94 ? 6.593 4.517 -13.866 1.00 83.62 94 HIS A C 1
ATOM 772 O O . HIS A 1 94 ? 5.458 4.433 -13.396 1.00 83.62 94 HIS A O 1
ATOM 778 N N . GLN A 1 95 ? 7.150 5.708 -14.118 1.00 85.69 95 GLN A N 1
ATOM 779 C CA . GLN A 1 95 ? 6.471 6.977 -13.818 1.00 85.69 95 GLN A CA 1
ATOM 780 C C . GLN A 1 95 ? 5.115 7.106 -14.531 1.00 85.69 95 GLN A C 1
ATOM 782 O O . GLN A 1 95 ? 4.188 7.681 -13.970 1.00 85.69 95 GLN A O 1
ATOM 787 N N . ASP A 1 96 ? 5.003 6.541 -15.738 1.00 87.06 96 ASP A N 1
ATOM 788 C CA . ASP A 1 96 ? 3.800 6.605 -16.571 1.00 87.06 96 ASP A CA 1
ATOM 789 C C . ASP A 1 96 ? 2.739 5.574 -16.144 1.00 87.06 96 ASP A C 1
ATOM 791 O O . ASP A 1 96 ? 1.557 5.739 -16.445 1.00 87.06 96 ASP A O 1
ATOM 795 N N . ASP A 1 97 ? 3.148 4.537 -15.405 1.00 85.62 97 ASP A N 1
ATOM 796 C CA . ASP A 1 97 ? 2.268 3.469 -14.917 1.00 85.62 97 ASP A CA 1
ATOM 797 C C . ASP A 1 97 ? 1.738 3.737 -13.498 1.00 85.62 97 ASP A C 1
ATOM 799 O O . ASP A 1 97 ? 0.816 3.067 -13.025 1.00 85.62 97 ASP A O 1
ATOM 803 N N . LEU A 1 98 ? 2.334 4.696 -12.785 1.00 85.56 98 LEU A N 1
ATOM 804 C CA . LEU A 1 98 ? 1.948 5.077 -11.430 1.00 85.56 98 LEU A CA 1
ATOM 805 C C . LEU A 1 98 ? 0.992 6.270 -11.451 1.00 85.56 98 LEU A C 1
ATOM 807 O O . LEU A 1 98 ? 1.108 7.183 -12.264 1.00 85.56 98 LEU A O 1
ATOM 811 N N . SER A 1 99 ? 0.077 6.327 -10.479 1.00 85.00 99 SER A N 1
ATOM 812 C CA . SER A 1 99 ? -0.687 7.560 -10.263 1.00 85.00 99 SER A CA 1
ATOM 813 C C . SER A 1 99 ? 0.277 8.711 -9.918 1.00 85.00 99 SER A C 1
ATOM 815 O O . SER A 1 99 ? 1.148 8.497 -9.059 1.00 85.00 99 SER A O 1
ATOM 817 N N . PRO A 1 100 ? 0.109 9.919 -10.491 1.00 87.44 100 PRO A N 1
ATOM 818 C CA . PRO A 1 100 ? 0.975 11.066 -10.212 1.00 87.44 100 PRO A CA 1
ATOM 819 C C . PRO A 1 100 ? 1.117 11.372 -8.719 1.00 87.44 100 PRO A C 1
ATOM 821 O O . PRO A 1 100 ? 2.203 11.721 -8.254 1.00 87.44 100 PRO A O 1
ATOM 824 N N . GLU A 1 101 ? 0.037 11.198 -7.954 1.00 84.75 101 GLU A N 1
ATOM 825 C CA . GLU A 1 101 ? 0.011 11.427 -6.512 1.00 84.75 101 GLU A CA 1
ATOM 826 C C . GLU A 1 101 ? 0.953 10.466 -5.780 1.00 84.75 101 GLU A C 1
ATOM 828 O O . GLU A 1 101 ? 1.802 10.904 -5.003 1.00 84.75 101 GLU A O 1
ATOM 833 N N . PHE A 1 102 ? 0.846 9.165 -6.070 1.00 86.69 102 PHE A N 1
ATOM 834 C CA . PHE A 1 102 ? 1.706 8.145 -5.466 1.00 86.69 102 PHE A CA 1
ATOM 835 C C . PHE A 1 102 ? 3.169 8.324 -5.877 1.00 86.69 102 PHE A C 1
ATOM 837 O O . PHE A 1 102 ? 4.061 8.247 -5.035 1.00 86.69 102 PHE A O 1
ATOM 844 N N . TYR A 1 103 ? 3.431 8.617 -7.154 1.00 88.81 103 TYR A N 1
ATOM 845 C CA . TYR A 1 103 ? 4.789 8.877 -7.630 1.00 88.81 103 TYR A CA 1
ATOM 846 C C . TYR A 1 103 ? 5.435 10.050 -6.877 1.00 88.81 103 TYR A C 1
ATOM 848 O O . TYR A 1 103 ? 6.546 9.920 -6.354 1.00 88.81 103 TYR A O 1
ATOM 856 N N . CYS A 1 104 ? 4.720 11.174 -6.749 1.00 87.25 104 CYS A N 1
ATOM 857 C CA . CYS A 1 104 ? 5.206 12.333 -6.002 1.00 87.25 104 CYS A CA 1
ATOM 858 C C . CYS A 1 104 ? 5.484 11.987 -4.535 1.00 87.25 104 CYS A C 1
ATOM 860 O O . CYS A 1 104 ? 6.530 12.363 -4.002 1.00 87.25 104 CYS A O 1
ATOM 862 N N . GLU A 1 105 ? 4.588 11.234 -3.893 1.00 87.44 105 GLU A N 1
ATOM 863 C CA . GLU A 1 105 ? 4.781 10.764 -2.522 1.00 87.44 105 GLU A CA 1
ATOM 864 C C . GLU A 1 105 ? 6.064 9.929 -2.381 1.00 87.44 105 GLU A C 1
ATOM 866 O O . GLU A 1 105 ? 6.849 10.144 -1.454 1.00 87.44 105 GLU A O 1
ATOM 871 N N . MET A 1 106 ? 6.327 9.012 -3.316 1.00 88.06 106 MET A N 1
ATOM 872 C CA . MET A 1 106 ? 7.508 8.142 -3.274 1.00 88.06 106 MET A CA 1
ATOM 873 C C . MET A 1 106 ? 8.807 8.918 -3.453 1.00 88.06 106 MET A C 1
ATOM 875 O O . MET A 1 106 ? 9.764 8.705 -2.702 1.00 88.06 106 MET A O 1
ATOM 879 N N . VAL A 1 107 ? 8.840 9.866 -4.392 1.00 84.94 107 VAL A N 1
ATOM 880 C CA . VAL A 1 107 ? 10.002 10.741 -4.599 1.00 84.94 107 VAL A CA 1
ATOM 881 C C . VAL A 1 107 ? 10.302 11.558 -3.338 1.00 84.94 107 VAL A C 1
ATOM 883 O O . VAL A 1 107 ? 11.465 11.651 -2.933 1.00 84.94 107 VAL A O 1
ATOM 886 N N . LEU A 1 108 ? 9.273 12.106 -2.681 1.00 85.19 108 LEU A N 1
ATOM 887 C CA . LEU A 1 108 ? 9.429 12.857 -1.433 1.00 85.19 108 LEU A CA 1
ATOM 888 C C . LEU A 1 108 ? 9.968 11.972 -0.303 1.00 85.19 108 LEU A C 1
ATOM 890 O O . LEU A 1 108 ? 10.999 12.306 0.284 1.00 85.19 108 LEU A O 1
ATOM 894 N N . ARG A 1 109 ? 9.358 10.803 -0.063 1.00 86.00 109 ARG A N 1
ATOM 895 C CA . ARG A 1 109 ? 9.812 9.864 0.979 1.00 86.00 109 ARG A CA 1
ATOM 896 C C . ARG A 1 109 ? 11.267 9.431 0.776 1.00 86.00 109 ARG A C 1
ATOM 898 O O . ARG A 1 109 ? 12.030 9.369 1.743 1.00 86.00 109 ARG A O 1
ATOM 905 N N . LYS A 1 110 ? 11.678 9.184 -0.474 1.00 82.50 110 LYS A N 1
ATOM 906 C CA . LYS A 1 110 ? 13.067 8.839 -0.822 1.00 82.50 110 LYS A CA 1
ATOM 907 C C . LYS A 1 110 ? 14.032 9.988 -0.569 1.00 82.50 110 LYS A C 1
ATOM 909 O O . LYS A 1 110 ? 15.094 9.763 0.009 1.00 82.50 110 LYS A O 1
ATOM 914 N N . LYS A 1 111 ? 13.670 11.206 -0.980 1.00 81.12 111 LYS A N 1
ATOM 915 C CA . LYS A 1 111 ? 14.485 12.408 -0.761 1.00 81.12 111 LYS A CA 1
ATOM 916 C C . LYS A 1 111 ? 14.699 12.684 0.728 1.00 81.12 111 LYS A C 1
ATOM 918 O O . LYS A 1 111 ? 15.795 13.066 1.125 1.00 81.12 111 LYS A O 1
ATOM 923 N N . GLU A 1 112 ? 13.671 12.468 1.541 1.00 83.12 112 GLU A N 1
ATOM 924 C CA . GLU A 1 112 ? 13.712 12.672 2.993 1.00 83.12 112 GLU A CA 1
ATOM 925 C C . GLU A 1 112 ? 14.402 11.526 3.748 1.00 83.12 112 GLU A C 1
ATOM 927 O O . GLU A 1 112 ? 14.624 11.617 4.954 1.00 83.12 112 GLU A O 1
ATOM 932 N N . GLY A 1 113 ? 14.766 10.441 3.056 1.00 76.94 113 GLY A N 1
ATOM 933 C CA . GLY A 1 113 ? 15.387 9.277 3.679 1.00 76.94 113 GLY A CA 1
ATOM 934 C C . GLY A 1 113 ? 14.466 8.570 4.674 1.00 76.94 113 GLY A C 1
ATOM 935 O O . GLY A 1 113 ? 14.957 7.867 5.563 1.00 76.94 113 GLY A O 1
ATOM 936 N N . ILE A 1 114 ? 13.145 8.742 4.536 1.00 74.00 114 ILE A N 1
ATOM 937 C CA . ILE A 1 114 ? 12.161 8.033 5.349 1.00 74.00 114 ILE A CA 1
ATOM 938 C C . ILE A 1 114 ? 12.374 6.544 5.099 1.00 74.00 114 ILE A C 1
ATOM 940 O O . ILE A 1 114 ? 12.428 6.096 3.958 1.00 74.00 114 ILE A O 1
ATOM 944 N N . LYS A 1 115 ? 12.517 5.762 6.166 1.00 67.81 115 LYS A N 1
ATOM 945 C CA . LYS A 1 115 ? 12.560 4.301 6.095 1.00 67.81 115 LYS A CA 1
ATOM 946 C C . LYS A 1 115 ? 11.314 3.777 6.783 1.00 67.81 115 LYS A C 1
ATOM 948 O O . LYS A 1 115 ? 11.097 4.064 7.955 1.00 67.81 115 LYS A O 1
ATOM 953 N N . GLY A 1 116 ? 10.520 3.000 6.064 1.00 62.72 116 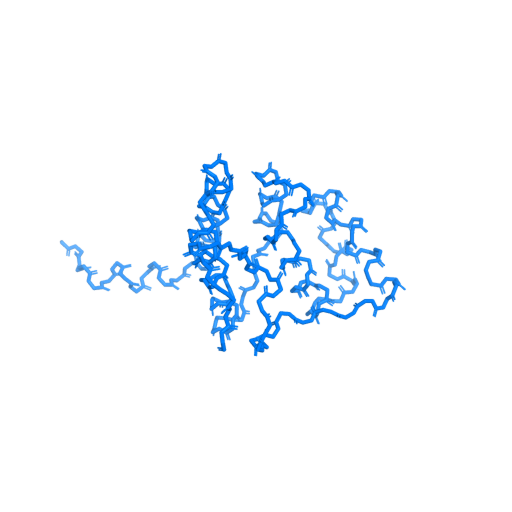GLY A N 1
ATOM 954 C CA . GLY A 1 116 ? 9.343 2.341 6.610 1.00 62.72 116 GLY A CA 1
ATOM 955 C C . GLY A 1 116 ? 9.284 0.951 6.032 1.00 62.72 116 GLY A C 1
ATOM 956 O O . GLY A 1 116 ? 8.785 0.794 4.930 1.00 62.72 116 GLY A O 1
ATOM 957 N N . ARG A 1 117 ? 9.843 -0.045 6.724 1.00 62.66 117 ARG A N 1
ATOM 958 C CA . ARG A 1 117 ? 9.601 -1.439 6.350 1.00 62.66 117 ARG A CA 1
ATOM 959 C C . ARG A 1 117 ? 8.286 -1.848 6.988 1.00 62.66 117 ARG A C 1
ATOM 961 O O . ARG A 1 117 ? 8.205 -1.767 8.218 1.00 62.66 117 ARG A O 1
ATOM 968 N N . PRO A 1 118 ? 7.319 -2.359 6.215 1.00 61.06 118 PRO A N 1
ATOM 969 C CA . PRO A 1 118 ? 6.253 -3.169 6.771 1.00 61.06 118 PRO A CA 1
ATOM 970 C C . PRO A 1 118 ? 6.922 -4.455 7.254 1.00 61.06 118 PRO A 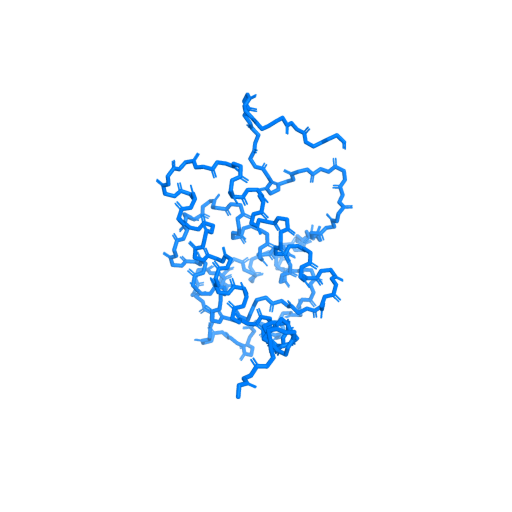C 1
ATOM 972 O O . PRO A 1 118 ? 7.128 -5.414 6.516 1.00 61.06 118 PRO A O 1
ATOM 975 N N . ALA A 1 119 ? 7.460 -4.414 8.466 1.00 53.22 119 ALA A N 1
ATOM 976 C CA . ALA A 1 119 ? 7.858 -5.615 9.162 1.00 53.22 119 ALA A CA 1
ATOM 977 C C . ALA A 1 119 ? 6.610 -6.139 9.877 1.00 53.22 119 ALA A C 1
ATOM 979 O O . ALA A 1 119 ? 5.811 -5.317 10.344 1.00 53.22 119 ALA A O 1
ATOM 980 N N . PRO A 1 120 ? 6.475 -7.464 10.053 1.00 50.03 120 PRO A N 1
ATOM 981 C CA . PRO A 1 120 ? 5.700 -8.005 11.157 1.00 50.03 120 PRO A CA 1
ATOM 982 C C . PRO A 1 120 ? 6.395 -7.546 12.445 1.00 50.03 120 PRO A C 1
ATOM 984 O O . PRO A 1 120 ? 7.242 -8.220 13.019 1.00 50.03 120 PRO A O 1
ATOM 987 N N . SER A 1 121 ? 6.155 -6.294 12.809 1.00 45.81 121 SER A N 1
ATOM 988 C CA . SER A 1 121 ? 6.550 -5.726 14.078 1.00 45.81 121 SER A CA 1
ATOM 989 C C . SER A 1 121 ? 5.349 -5.823 14.995 1.00 45.81 121 SER A C 1
ATOM 991 O O . SER A 1 121 ? 4.207 -5.840 14.541 1.00 45.81 121 SER A O 1
ATOM 993 N N . ASN A 1 122 ? 5.615 -5.813 16.290 1.00 42.66 122 ASN A N 1
ATOM 994 C CA . ASN A 1 122 ? 4.646 -5.865 17.382 1.00 42.66 122 ASN A CA 1
ATOM 995 C C . ASN A 1 122 ? 3.729 -4.612 17.420 1.00 42.66 122 ASN A C 1
ATOM 997 O O . ASN A 1 122 ? 3.259 -4.206 18.480 1.00 42.66 122 ASN A O 1
ATOM 1001 N N . ARG A 1 123 ? 3.580 -3.892 16.299 1.00 51.38 123 ARG A N 1
ATOM 1002 C CA . ARG A 1 123 ? 2.903 -2.607 16.170 1.00 51.38 123 ARG A CA 1
ATOM 1003 C C . ARG A 1 123 ? 2.064 -2.565 14.900 1.00 51.38 123 ARG A C 1
ATOM 1005 O O . ARG A 1 123 ? 2.561 -2.476 13.781 1.00 51.38 123 ARG A O 1
ATOM 1012 N N . CYS A 1 124 ? 0.769 -2.534 15.160 1.00 68.38 124 CYS A N 1
ATOM 1013 C CA . CYS A 1 124 ? -0.383 -2.380 14.292 1.00 68.38 124 CYS A CA 1
ATOM 1014 C C . CYS A 1 124 ? -0.458 -1.059 13.505 1.00 68.38 124 CYS A C 1
ATOM 1016 O O . CYS A 1 124 ? -1.503 -0.416 13.491 1.00 68.38 124 CYS A O 1
ATOM 1018 N N . ARG A 1 125 ? 0.633 -0.585 12.895 1.00 80.00 125 ARG A N 1
ATOM 1019 C CA . ARG A 1 125 ? 0.634 0.743 12.254 1.00 80.00 125 ARG A CA 1
ATOM 1020 C C . ARG A 1 125 ? -0.488 0.900 11.223 1.00 80.00 125 ARG A C 1
ATOM 1022 O O . ARG A 1 125 ? -1.057 1.976 11.118 1.00 80.00 125 ARG A O 1
ATOM 1029 N N . TYR A 1 126 ? -0.789 -0.173 10.499 1.00 85.81 126 TYR A N 1
ATOM 1030 C CA . TYR A 1 126 ? -1.767 -0.159 9.416 1.00 85.81 126 TYR A CA 1
ATOM 1031 C C . TYR A 1 126 ? -3.156 -0.652 9.852 1.00 85.81 126 TYR A C 1
ATOM 1033 O O . TYR A 1 126 ? -4.124 -0.455 9.121 1.00 85.81 126 TYR A O 1
ATOM 1041 N N . HIS A 1 127 ? -3.289 -1.258 11.037 1.00 86.12 127 HIS A N 1
ATOM 1042 C CA . HIS A 1 127 ? -4.587 -1.717 11.528 1.00 86.12 127 HIS A CA 1
ATOM 1043 C C . HIS A 1 127 ? -5.331 -0.603 12.253 1.00 86.12 127 HIS A C 1
ATOM 1045 O O . HIS A 1 127 ? -4.772 0.136 13.062 1.00 86.12 127 HIS A O 1
ATOM 1051 N N . GLU A 1 128 ? -6.626 -0.510 11.986 1.00 82.75 128 GLU A N 1
ATOM 1052 C CA . GLU A 1 128 ? -7.520 0.356 12.737 1.00 82.75 128 GLU A CA 1
ATOM 1053 C C . GLU A 1 128 ? -7.918 -0.318 14.050 1.00 82.75 128 GLU A C 1
ATOM 1055 O O . GLU A 1 128 ? -8.275 -1.498 14.068 1.00 82.75 128 GLU A O 1
ATOM 1060 N N . HIS A 1 129 ? -7.892 0.443 15.145 1.00 80.50 129 HIS A N 1
ATOM 1061 C CA . HIS A 1 129 ? -8.316 -0.038 16.455 1.00 80.50 129 HIS A CA 1
ATOM 1062 C C . HIS A 1 129 ? -9.482 0.768 16.984 1.00 80.50 129 HIS A C 1
ATOM 1064 O O . HIS A 1 129 ? -9.439 1.997 17.029 1.00 80.50 129 HIS A O 1
ATOM 1070 N N . ASN A 1 130 ? -10.499 0.052 17.435 1.00 75.81 130 ASN A N 1
ATOM 1071 C CA . ASN A 1 130 ? -11.665 0.596 18.110 1.00 75.81 130 ASN A CA 1
ATOM 1072 C C . ASN A 1 130 ? -12.103 -0.388 19.209 1.00 75.81 130 ASN A C 1
ATOM 1074 O O . ASN A 1 130 ? -11.414 -1.372 19.479 1.00 75.81 130 ASN A O 1
ATOM 1078 N N . GLU A 1 131 ? -13.233 -0.126 19.864 1.00 70.00 131 GLU A N 1
ATOM 1079 C CA . GLU A 1 131 ? -13.758 -1.019 20.908 1.00 70.00 131 GLU A CA 1
ATOM 1080 C C . GLU A 1 131 ? -14.027 -2.445 20.391 1.00 70.00 131 GLU A C 1
ATOM 1082 O O . GLU A 1 131 ? -13.896 -3.412 21.137 1.00 70.00 131 GLU A O 1
ATOM 1087 N N . GLU A 1 132 ? -14.334 -2.593 19.101 1.00 70.25 132 GLU A N 1
ATOM 1088 C CA . GLU A 1 132 ? -14.619 -3.877 18.457 1.00 70.25 132 GLU A CA 1
ATOM 1089 C C . GLU A 1 132 ? -13.372 -4.594 17.918 1.00 70.25 132 GLU A C 1
ATOM 1091 O O . GLU A 1 132 ? -13.444 -5.790 17.607 1.00 70.25 132 GLU A O 1
ATOM 1096 N N . VAL A 1 133 ? -12.255 -3.875 17.778 1.00 69.69 133 VAL A N 1
ATOM 1097 C CA . VAL A 1 133 ? -10.979 -4.350 17.236 1.00 69.69 133 VAL A CA 1
ATOM 1098 C C . VAL A 1 133 ? -9.844 -3.847 18.131 1.00 69.69 133 VAL A C 1
ATOM 1100 O O . VAL A 1 133 ? -9.279 -2.775 17.882 1.00 69.69 133 VAL A O 1
ATOM 1103 N N . PRO A 1 134 ? -9.504 -4.589 19.200 1.00 68.75 134 PRO A N 1
ATOM 1104 C CA . PRO A 1 134 ? -8.483 -4.159 20.142 1.00 68.75 134 PRO A CA 1
ATOM 1105 C C . PRO A 1 134 ? -7.101 -4.094 19.480 1.00 68.75 134 PRO A C 1
ATOM 1107 O O . PRO A 1 134 ? -6.869 -4.640 18.398 1.00 68.75 134 PRO A O 1
ATOM 1110 N N . LYS A 1 135 ? -6.164 -3.410 20.145 1.00 71.25 135 LYS A N 1
ATOM 1111 C CA . LYS A 1 135 ? -4.760 -3.360 19.716 1.00 71.25 135 LYS A CA 1
ATOM 1112 C C . LYS A 1 135 ? -4.194 -4.777 19.623 1.00 71.25 135 LYS A C 1
ATOM 1114 O O . LYS A 1 135 ? -4.411 -5.573 20.534 1.00 71.25 135 LYS A O 1
ATOM 1119 N N . CYS A 1 136 ? -3.454 -5.066 18.555 1.00 65.88 136 CYS A N 1
ATOM 1120 C CA . CYS A 1 136 ? -2.711 -6.319 18.429 1.00 65.88 136 CYS A CA 1
ATOM 1121 C C . CYS A 1 136 ? -1.711 -6.420 19.593 1.00 65.88 136 CYS A C 1
ATOM 1123 O O . CYS A 1 136 ? -0.963 -5.472 19.854 1.00 65.88 136 CYS A O 1
ATOM 1125 N N . THR A 1 137 ? -1.766 -7.541 20.308 1.00 55.34 137 THR A N 1
ATOM 1126 C CA . THR A 1 137 ? -0.900 -7.891 21.445 1.00 55.34 137 THR A CA 1
ATOM 1127 C C . THR A 1 137 ? 0.370 -8.583 20.996 1.00 55.34 137 THR A C 1
ATOM 1129 O O . THR A 1 137 ? 0.248 -9.466 20.119 1.00 55.34 137 THR A O 1
#

Sequence (137 aa):
MMNVEDIDEKERQCPTLRHRALIELYALAEKYGDSRLRNATIDNIIEIECFAKRFPGPEQVGLACQMTSQRSNLRELLADFYNSFEKLQWFLDHQDDLSPEFYCEMVLRKKEGIKGRPAPSNRCRYHEHNEEVPKCT

Foldseek 3Di:
DDDPVVVVVVVVVDVQVVLQVLLLQLLVCQVVVNLVSNLVSVVVQVVCCVPVVDAHDQQSLQSSVVRHDPPALVNVQSLQCCLAPPDLVVLVVCVVSHDVVSSVSNVVCVVVVPHHHPDPDQFPSSGDDDPVRHRRD

Organism: NCBI:txid161662

Secondary structure (DSSP, 8-state):
---HHHHHHHHTT-HHHHHHHHHHHHHHHHHHT-HHHHHHHHHHHHHHHHHH-----HHHHHHHHHHS-TT-HHHHHHHHHHHHH--HHHHHHTTTTS-HHHHHHHHHHHHTT--------S--TTS--BTTBPPP-